Protein AF-A0AAE0WR74-F1 (afdb_monomer)

Solvent-accessible surface area (backbone atoms only — not comparable to full-atom values): 5589 Å² total; per-residue (Å²): 140,54,68,42,63,71,50,46,62,74,71,47,52,70,71,60,50,51,51,54,50,30,45,60,70,45,24,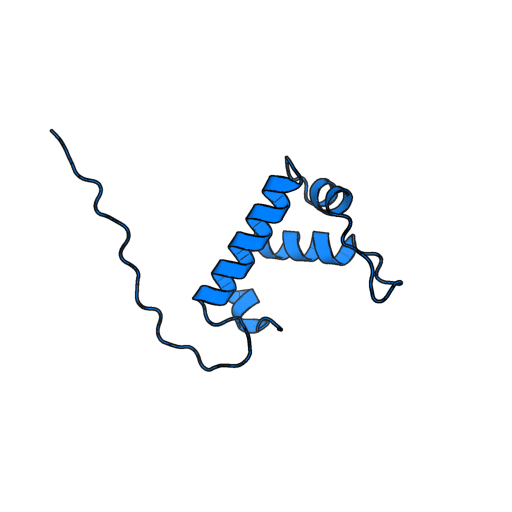54,83,86,47,95,78,52,68,72,41,53,61,61,17,18,58,77,67,68,44,97,37,51,67,61,43,55,51,51,51,53,51,53,52,48,55,34,49,76,67,43,16,59,52,97,52,80,78,70,84,77,75,82,78,79,78,75,82,82,80,86,77,135

Secondary structure (DSSP, 8-state):
--B-HHHHHHHS-HHHHHHHHHHHHTS-TTSTTPPP-HHHHHHHHT-S-HHHHHHHHHHHHHHHHHTT-BSS-------------PPP--

Sequence (90 aa):
MGYDYAVAQQVLNEQEKNRILAIYLNNDITALNSTVDWKAAAEAFGSASVESFKKMLNNSLKKLQDKGGEGGAAPSPVKSAGGRKHKATG

Radius of gyration: 16.72 Å; Cα contacts (8 Å, |Δi|>4): 78; chains: 1; bounding box: 27×3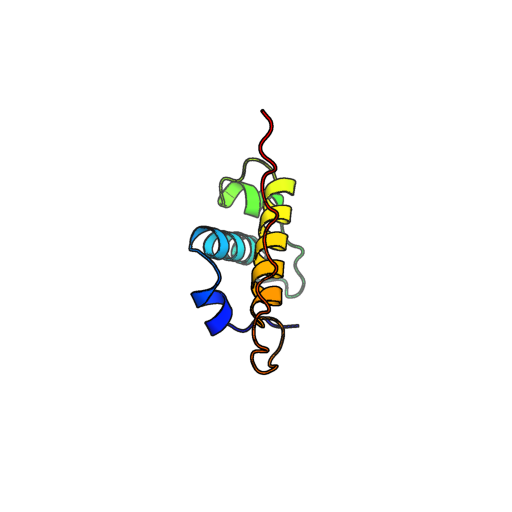8×54 Å

Organism: NCBI:txid574656

Nearest PDB structures (foldseek):
  1e5s-assembly1_B-2  TM=2.922E-01  e=3.718E+00  Streptomyces sp. TH1

Foldseek 3Di:
DAFAPVLLVVQDDPLLVLLVVLQVVQFPPVDPDGDTPLVSSCVVSVHPDSVVSVVSNVVSVVSSVLQVRPDDDDGDDRDPPDDDDDDDDD

Structure (mmCIF, N/CA/C/O backbone):
data_AF-A0AAE0WR74-F1
#
_entry.id   AF-A0AAE0WR74-F1
#
loop_
_atom_site.group_PDB
_atom_site.id
_atom_site.type_symbol
_atom_site.label_atom_id
_atom_site.label_alt_id
_atom_site.label_comp_id
_atom_site.label_asym_id
_atom_site.label_entity_id
_atom_site.label_seq_id
_atom_site.pdbx_PDB_ins_code
_atom_site.Cartn_x
_atom_site.Cartn_y
_atom_site.Cartn_z
_atom_site.occupancy
_atom_site.B_iso_or_equiv
_atom_site.auth_seq_id
_atom_site.auth_comp_id
_atom_site.auth_asym_id
_atom_site.auth_atom_id
_atom_site.pdbx_PDB_model_num
ATOM 1 N N . MET A 1 1 ? 3.922 -14.528 1.301 1.00 55.31 1 MET A N 1
ATOM 2 C CA . MET A 1 1 ? 2.675 -14.339 2.072 1.00 55.31 1 MET A CA 1
ATOM 3 C C . MET A 1 1 ? 1.695 -13.609 1.175 1.00 55.31 1 MET A C 1
ATOM 5 O O . MET A 1 1 ? 2.081 -12.594 0.610 1.00 55.31 1 MET A O 1
ATOM 9 N N . GLY A 1 2 ? 0.506 -14.164 0.954 1.00 69.44 2 GLY A N 1
ATOM 10 C CA . GLY A 1 2 ? -0.543 -13.539 0.143 1.00 69.44 2 GLY A CA 1
ATOM 11 C C . GLY A 1 2 ? -1.695 -13.087 1.032 1.00 69.44 2 GLY A C 1
ATOM 12 O O . GLY A 1 2 ? -1.964 -13.734 2.047 1.00 69.44 2 GLY A O 1
ATOM 13 N N . TYR A 1 3 ? -2.349 -11.989 0.657 1.00 80.88 3 TYR A N 1
ATOM 14 C CA . TYR A 1 3 ? -3.582 -11.553 1.306 1.00 80.88 3 TYR A CA 1
ATOM 15 C C . TYR A 1 3 ? -4.799 -12.124 0.573 1.00 80.88 3 TYR A C 1
ATOM 17 O O . TYR A 1 3 ? -4.803 -12.166 -0.658 1.00 80.88 3 TYR A O 1
ATOM 25 N N . ASP A 1 4 ? -5.826 -12.545 1.310 1.00 86.88 4 ASP A N 1
ATOM 26 C CA . ASP A 1 4 ? -7.090 -12.990 0.722 1.00 86.88 4 ASP A CA 1
ATOM 27 C C . ASP A 1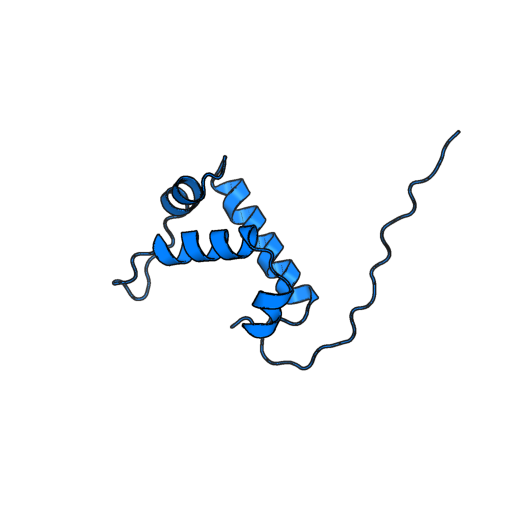 4 ? -7.812 -11.816 0.041 1.00 86.88 4 ASP A C 1
ATOM 29 O O . ASP A 1 4 ? -8.055 -10.763 0.640 1.00 86.88 4 ASP A O 1
ATOM 33 N N . TYR A 1 5 ? -8.147 -11.998 -1.236 1.00 87.06 5 TYR A N 1
ATOM 34 C CA . TYR A 1 5 ? -8.744 -10.950 -2.055 1.00 87.06 5 TYR A CA 1
ATOM 35 C C . TYR A 1 5 ? -10.164 -10.583 -1.609 1.00 87.06 5 TYR A C 1
ATOM 37 O O . TYR A 1 5 ? -10.513 -9.400 -1.603 1.00 87.06 5 TYR A O 1
ATOM 45 N N . ALA A 1 6 ? -10.974 -11.562 -1.200 1.00 88.19 6 ALA A N 1
ATOM 46 C CA . ALA A 1 6 ? -12.341 -11.316 -0.751 1.00 88.19 6 ALA A CA 1
ATOM 47 C C . ALA A 1 6 ? -12.343 -10.530 0.567 1.00 88.19 6 ALA A C 1
ATOM 49 O O . ALA A 1 6 ? -13.071 -9.543 0.702 1.00 88.19 6 ALA A O 1
ATOM 50 N N . VAL A 1 7 ? -11.455 -10.888 1.498 1.00 86.75 7 VAL A N 1
ATOM 51 C CA . VAL A 1 7 ? -11.245 -10.124 2.737 1.00 86.75 7 VAL A CA 1
ATOM 52 C C . VAL A 1 7 ? -10.764 -8.711 2.415 1.00 86.75 7 VAL A C 1
ATOM 54 O O . VAL A 1 7 ? -11.304 -7.739 2.944 1.00 86.75 7 VAL A O 1
ATOM 57 N N . ALA A 1 8 ? -9.806 -8.554 1.499 1.00 88.69 8 ALA A N 1
ATOM 58 C CA . ALA A 1 8 ? -9.313 -7.234 1.116 1.00 88.69 8 ALA A CA 1
ATOM 59 C C . ALA A 1 8 ? -10.395 -6.346 0.491 1.00 88.69 8 ALA A C 1
ATOM 61 O O . ALA A 1 8 ? -10.451 -5.149 0.787 1.00 88.69 8 ALA A O 1
ATOM 62 N N . GLN A 1 9 ? -11.295 -6.911 -0.317 1.00 91.12 9 GLN A N 1
ATOM 63 C CA . GLN A 1 9 ? -12.418 -6.164 -0.879 1.00 91.12 9 GLN A CA 1
ATOM 64 C C . GLN A 1 9 ? -13.374 -5.629 0.191 1.00 91.12 9 GLN A C 1
ATOM 66 O O . GLN A 1 9 ? -13.851 -4.501 0.047 1.00 91.12 9 GLN A O 1
ATOM 71 N N . GLN A 1 10 ? -13.645 -6.410 1.236 1.00 90.75 10 GLN A N 1
ATOM 72 C CA . GLN A 1 10 ? -14.564 -6.029 2.311 1.00 90.75 10 GLN A CA 1
ATOM 73 C C . GLN A 1 10 ? -13.928 -5.068 3.316 1.00 90.75 10 GLN A C 1
ATOM 75 O O . GLN A 1 10 ? -14.592 -4.179 3.847 1.00 90.75 10 GLN A O 1
ATOM 80 N N . VAL A 1 11 ? -12.641 -5.258 3.602 1.00 90.25 11 VAL A N 1
ATOM 81 C CA . VAL A 1 11 ? -11.941 -4.537 4.665 1.00 90.25 11 VAL A CA 1
ATOM 82 C C . VAL A 1 11 ? -11.407 -3.197 4.175 1.00 90.25 11 VAL A C 1
ATOM 84 O O . VAL A 1 11 ? -11.512 -2.206 4.900 1.00 90.25 11 VAL A O 1
ATOM 87 N N . LEU A 1 12 ? -10.827 -3.135 2.975 1.00 92.31 12 LEU A N 1
ATOM 88 C CA . LEU A 1 12 ? -10.227 -1.908 2.454 1.00 92.31 12 LEU A CA 1
ATOM 89 C C . LEU A 1 12 ? -11.280 -0.991 1.837 1.00 92.31 12 LEU A C 1
ATOM 91 O O . LEU A 1 12 ? -12.138 -1.425 1.064 1.00 92.31 12 LEU A O 1
ATOM 95 N N . ASN A 1 13 ? -11.173 0.301 2.127 1.00 93.38 13 ASN A N 1
ATOM 96 C CA . ASN A 1 13 ? -11.951 1.308 1.413 1.00 93.38 13 ASN A CA 1
ATOM 97 C C . ASN A 1 13 ? -11.340 1.609 0.029 1.00 93.38 13 ASN A C 1
ATOM 99 O O . ASN A 1 13 ? -10.261 1.127 -0.321 1.00 93.38 13 ASN A O 1
ATOM 103 N N . GLU A 1 14 ? -12.040 2.412 -0.770 1.00 93.75 14 GLU A N 1
ATOM 104 C CA . GLU A 1 14 ? -11.611 2.751 -2.132 1.00 93.75 14 GLU A CA 1
ATOM 105 C C . GLU A 1 14 ? -10.252 3.468 -2.169 1.00 93.75 14 GLU A C 1
ATOM 107 O O . GLU A 1 14 ? -9.391 3.125 -2.970 1.00 93.75 14 GLU A O 1
ATOM 112 N N . GLN A 1 15 ? -10.002 4.389 -1.238 1.00 92.62 15 GLN A N 1
ATOM 113 C CA . GLN A 1 15 ? -8.725 5.105 -1.134 1.00 92.62 15 GLN A CA 1
ATOM 114 C C . GLN A 1 15 ? -7.546 4.167 -0.829 1.00 92.62 15 GLN A C 1
ATOM 116 O O . GLN A 1 15 ? -6.456 4.319 -1.379 1.00 92.62 15 GLN A O 1
ATOM 121 N N . GLU A 1 16 ? -7.750 3.174 0.035 1.00 92.69 16 GLU A N 1
ATOM 122 C CA . GLU A 1 16 ? -6.753 2.149 0.354 1.00 92.69 16 GLU A CA 1
ATOM 123 C C . GLU A 1 16 ? -6.470 1.245 -0.855 1.00 92.69 16 GLU A C 1
ATOM 125 O O . GLU A 1 16 ? -5.310 0.941 -1.137 1.00 92.69 16 GLU A O 1
ATOM 130 N N . LYS A 1 17 ? -7.508 0.872 -1.613 1.00 93.38 17 LYS A N 1
ATOM 131 C CA . LYS A 1 17 ? -7.377 0.088 -2.853 1.00 93.38 17 LYS A CA 1
ATOM 132 C C . LYS A 1 17 ? -6.639 0.870 -3.940 1.00 93.38 17 LYS A C 1
ATOM 134 O O . LYS A 1 17 ? -5.686 0.355 -4.520 1.00 93.38 17 LYS A O 1
ATOM 139 N N . ASN A 1 18 ? -7.006 2.132 -4.152 1.00 93.88 18 ASN A N 1
ATOM 140 C CA . ASN A 1 18 ? -6.363 3.017 -5.126 1.00 93.88 18 ASN A CA 1
ATOM 141 C C . ASN A 1 18 ? -4.883 3.244 -4.804 1.00 93.88 18 ASN A C 1
ATOM 143 O O . ASN A 1 18 ? -4.058 3.341 -5.707 1.00 93.88 18 ASN A O 1
ATOM 147 N N . ARG A 1 19 ? -4.518 3.261 -3.517 1.00 93.12 19 ARG A N 1
ATOM 148 C CA . ARG A 1 19 ? -3.119 3.335 -3.086 1.00 93.12 19 ARG A CA 1
ATOM 149 C C . ARG A 1 19 ? -2.316 2.110 -3.514 1.00 93.12 19 ARG A C 1
ATOM 151 O O . ARG A 1 19 ? -1.210 2.259 -4.027 1.00 93.12 19 ARG A O 1
ATOM 158 N N . ILE A 1 20 ? -2.863 0.912 -3.309 1.00 90.88 20 ILE A N 1
ATOM 159 C CA . ILE A 1 20 ? -2.227 -0.341 -3.743 1.00 90.88 20 ILE A CA 1
ATOM 160 C C . ILE A 1 20 ? -2.106 -0.368 -5.269 1.00 90.88 20 ILE A C 1
ATOM 162 O O . ILE A 1 20 ? -1.061 -0.747 -5.789 1.00 90.88 20 ILE A O 1
ATOM 166 N N . LEU A 1 21 ? -3.135 0.097 -5.981 1.00 91.38 21 LEU A N 1
ATOM 167 C CA . LEU A 1 21 ? -3.112 0.205 -7.437 1.00 91.38 21 LEU A CA 1
ATOM 168 C C . LEU A 1 21 ? -2.018 1.166 -7.923 1.00 91.38 21 LEU A C 1
ATOM 170 O O . LEU A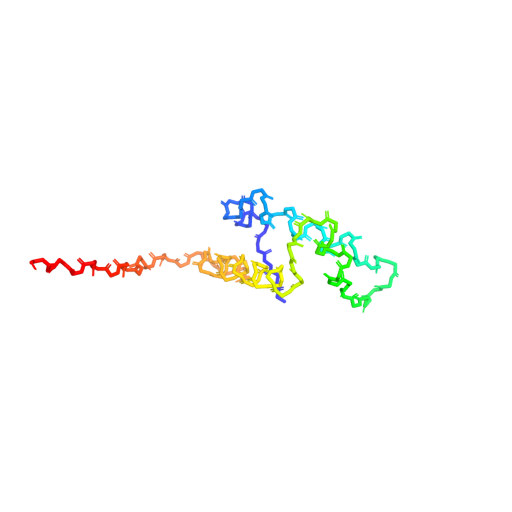 1 21 ? -1.265 0.817 -8.826 1.00 91.38 21 LEU A O 1
ATOM 174 N N . ALA A 1 22 ? -1.880 2.336 -7.293 1.00 91.56 22 ALA A N 1
ATOM 175 C CA . ALA A 1 22 ? -0.826 3.294 -7.619 1.00 91.56 22 ALA A CA 1
ATOM 176 C C . ALA A 1 22 ? 0.569 2.684 -7.435 1.00 91.56 22 ALA A C 1
ATOM 178 O O . ALA A 1 22 ? 1.431 2.868 -8.286 1.00 91.56 22 ALA A O 1
ATOM 179 N N . ILE A 1 23 ? 0.782 1.911 -6.367 1.00 89.88 23 ILE A N 1
ATOM 180 C CA . ILE A 1 23 ? 2.037 1.176 -6.157 1.00 89.88 23 ILE A CA 1
ATOM 181 C C . ILE A 1 23 ? 2.253 0.156 -7.274 1.00 89.88 23 ILE A C 1
ATOM 183 O O . ILE A 1 23 ? 3.329 0.107 -7.853 1.00 89.88 23 ILE A O 1
ATOM 187 N N . TYR A 1 24 ? 1.236 -0.647 -7.584 1.00 86.69 24 TYR A N 1
ATOM 188 C CA . TYR A 1 24 ? 1.349 -1.721 -8.566 1.00 86.69 24 TYR A CA 1
ATOM 189 C C . TYR A 1 24 ? 1.668 -1.203 -9.974 1.00 86.69 24 TYR A C 1
ATOM 191 O O . TYR A 1 24 ? 2.519 -1.769 -10.650 1.00 86.69 24 TYR A O 1
ATOM 199 N N . LEU A 1 25 ? 1.022 -0.113 -10.397 1.00 87.00 25 LEU A N 1
ATOM 200 C CA . LEU A 1 25 ? 1.190 0.459 -11.736 1.00 87.00 25 LEU A CA 1
ATOM 201 C C . LEU A 1 25 ? 2.465 1.296 -11.903 1.00 87.00 25 LEU A C 1
ATOM 203 O O . LEU A 1 25 ? 2.924 1.462 -13.026 1.00 87.00 25 LEU A O 1
ATOM 207 N N . ASN A 1 26 ? 3.027 1.828 -10.813 1.00 85.50 26 ASN A N 1
ATOM 208 C CA . ASN A 1 26 ? 4.296 2.569 -10.845 1.00 85.50 26 ASN A CA 1
ATOM 209 C C . ASN A 1 26 ? 5.517 1.667 -10.603 1.00 85.50 26 ASN A C 1
ATOM 211 O O . ASN A 1 26 ? 6.643 2.156 -10.538 1.00 85.50 26 ASN A O 1
ATOM 215 N N . ASN A 1 27 ? 5.313 0.356 -10.478 1.00 77.62 27 ASN A N 1
ATOM 216 C CA . ASN A 1 27 ? 6.401 -0.605 -10.573 1.00 77.62 27 ASN A CA 1
ATOM 217 C C . ASN A 1 27 ? 6.654 -0.908 -12.044 1.00 77.62 27 ASN A C 1
ATOM 219 O O . ASN A 1 27 ? 5.706 -1.095 -12.802 1.00 77.62 27 ASN A O 1
ATOM 223 N N . ASP A 1 28 ? 7.920 -1.011 -12.445 1.00 70.94 28 ASP A N 1
ATOM 224 C CA . ASP A 1 28 ? 8.247 -1.516 -13.775 1.00 70.94 28 ASP A CA 1
ATOM 225 C C . ASP A 1 28 ? 7.817 -2.990 -13.864 1.00 70.94 28 ASP A C 1
ATOM 227 O O . ASP A 1 28 ? 8.475 -3.888 -13.335 1.00 70.94 28 ASP A O 1
ATOM 231 N N . ILE A 1 29 ? 6.658 -3.214 -14.489 1.00 63.91 29 ILE A N 1
ATOM 232 C CA . ILE A 1 29 ? 5.991 -4.519 -14.605 1.00 63.91 29 ILE A CA 1
ATOM 233 C C . ILE A 1 29 ? 6.804 -5.472 -15.503 1.00 63.91 29 ILE A C 1
ATOM 235 O O . ILE A 1 29 ? 6.609 -6.686 -15.458 1.00 63.91 29 ILE A O 1
ATOM 239 N N . THR A 1 30 ? 7.730 -4.945 -16.315 1.00 67.31 30 THR A N 1
ATOM 240 C CA . THR A 1 30 ? 8.544 -5.740 -17.247 1.00 67.31 30 THR A CA 1
ATOM 241 C C . THR A 1 30 ? 9.765 -6.366 -16.585 1.00 67.3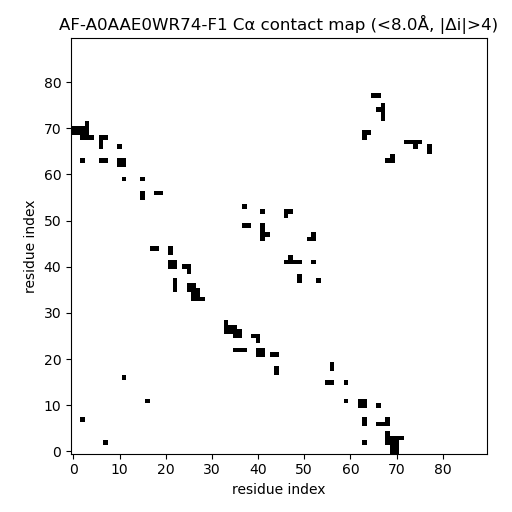1 30 THR A C 1
ATOM 243 O O . THR A 1 30 ? 10.212 -7.433 -17.009 1.00 67.31 30 THR A O 1
ATOM 246 N N . ALA A 1 31 ? 10.263 -5.776 -15.501 1.00 63.72 31 ALA A N 1
ATOM 247 C CA . ALA A 1 31 ? 11.283 -6.391 -14.670 1.00 63.72 31 ALA A CA 1
ATOM 248 C C . ALA A 1 31 ? 10.639 -7.145 -13.490 1.00 63.72 31 ALA A C 1
ATOM 250 O O . ALA A 1 31 ? 10.099 -6.579 -12.544 1.00 63.72 31 ALA A O 1
ATOM 251 N N . LEU A 1 32 ? 10.755 -8.477 -13.527 1.00 48.59 32 LEU A N 1
ATOM 252 C CA . LEU A 1 32 ? 10.208 -9.432 -12.546 1.00 48.59 32 LEU A CA 1
ATOM 253 C C . LEU A 1 32 ? 10.662 -9.211 -11.085 1.00 48.59 32 LEU A C 1
ATOM 255 O O . LEU A 1 32 ? 10.178 -9.896 -10.190 1.00 48.59 32 LEU A O 1
ATOM 259 N N . ASN A 1 33 ? 11.579 -8.272 -10.833 1.00 60.31 33 ASN A N 1
ATOM 260 C CA . ASN A 1 33 ? 12.104 -7.928 -9.509 1.00 60.31 33 ASN A CA 1
ATOM 261 C C . ASN A 1 33 ? 12.222 -6.407 -9.294 1.00 60.31 33 ASN A C 1
ATOM 263 O O . ASN A 1 33 ? 13.055 -5.959 -8.505 1.00 60.31 33 ASN A O 1
ATOM 267 N N . SER A 1 34 ? 11.445 -5.600 -10.019 1.00 65.31 34 SER A N 1
ATOM 268 C CA . SER A 1 34 ? 11.547 -4.142 -9.940 1.00 65.31 34 SER A CA 1
ATOM 269 C C . SER A 1 34 ? 11.242 -3.609 -8.549 1.00 65.31 34 SER A C 1
ATOM 271 O O . SER A 1 34 ? 10.211 -3.906 -7.943 1.00 65.31 34 SER A O 1
ATOM 273 N N . THR A 1 35 ? 12.151 -2.773 -8.059 1.00 75.75 35 THR A N 1
ATOM 274 C CA . THR A 1 35 ? 11.966 -2.004 -6.833 1.00 75.75 35 THR A CA 1
ATOM 275 C C . THR A 1 35 ? 10.835 -0.998 -7.024 1.00 75.75 35 THR A C 1
ATOM 277 O O . THR A 1 35 ? 10.757 -0.344 -8.061 1.00 75.75 35 THR A O 1
ATOM 280 N N . VAL A 1 36 ? 9.985 -0.840 -6.008 1.00 83.88 36 VAL A N 1
ATOM 281 C CA . VAL A 1 36 ? 8.888 0.132 -6.055 1.00 83.88 36 VAL A CA 1
ATOM 282 C C . VAL A 1 36 ? 9.419 1.559 -6.149 1.00 83.88 36 VAL A C 1
ATOM 284 O O . VAL A 1 36 ? 10.121 2.008 -5.235 1.00 83.88 36 VAL A O 1
ATOM 287 N N . ASP A 1 37 ? 9.027 2.298 -7.194 1.00 89.12 37 ASP A N 1
ATOM 288 C CA . ASP A 1 37 ? 9.219 3.749 -7.236 1.00 89.12 37 ASP A CA 1
ATOM 289 C C . ASP A 1 37 ? 8.173 4.428 -6.348 1.00 89.12 37 ASP A C 1
ATOM 291 O O . ASP A 1 37 ? 7.078 4.834 -6.746 1.00 89.12 37 ASP A O 1
ATOM 295 N N . TRP A 1 38 ? 8.533 4.532 -5.073 1.00 90.06 38 TRP A N 1
ATOM 296 C CA . TRP A 1 38 ? 7.688 5.131 -4.051 1.00 90.06 38 TRP A CA 1
ATOM 297 C C . TRP A 1 38 ? 7.395 6.607 -4.289 1.00 90.06 38 TRP A C 1
ATOM 299 O O . TRP A 1 38 ? 6.398 7.104 -3.764 1.00 90.06 38 TRP A O 1
ATOM 309 N N . LYS A 1 39 ? 8.274 7.312 -5.006 1.00 92.31 39 LYS A N 1
ATOM 310 C CA . LYS A 1 39 ? 8.087 8.727 -5.298 1.00 92.31 39 LYS A CA 1
ATOM 311 C C . LYS A 1 39 ? 7.023 8.877 -6.381 1.00 92.31 39 LYS A C 1
ATOM 313 O O . LYS A 1 39 ? 6.005 9.511 -6.108 1.00 92.31 39 LYS A O 1
ATOM 318 N N . ALA A 1 40 ? 7.192 8.195 -7.512 1.00 90.25 40 ALA A N 1
ATOM 319 C CA . ALA A 1 40 ? 6.215 8.200 -8.598 1.00 90.25 40 ALA A CA 1
ATOM 320 C C . ALA A 1 40 ? 4.831 7.724 -8.125 1.00 90.25 40 ALA A C 1
ATOM 322 O O . ALA A 1 40 ? 3.826 8.387 -8.375 1.00 90.25 40 ALA A O 1
ATOM 323 N N . ALA A 1 41 ? 4.771 6.640 -7.342 1.00 91.56 41 ALA A N 1
ATOM 324 C CA . ALA A 1 41 ? 3.513 6.133 -6.790 1.00 91.56 41 ALA A CA 1
ATOM 325 C C . ALA A 1 41 ? 2.819 7.136 -5.850 1.00 91.56 41 ALA A C 1
ATOM 327 O O . ALA A 1 41 ? 1.594 7.277 -5.888 1.00 91.56 41 ALA A O 1
ATOM 328 N N . ALA A 1 42 ? 3.581 7.830 -4.997 1.00 93.88 42 ALA A N 1
ATOM 329 C CA . ALA A 1 42 ? 3.028 8.825 -4.082 1.00 93.88 42 ALA A CA 1
ATOM 330 C C . ALA A 1 42 ? 2.520 10.068 -4.827 1.00 93.88 42 ALA A C 1
ATOM 332 O O . ALA A 1 42 ? 1.451 10.573 -4.482 1.00 93.88 42 ALA A O 1
ATOM 333 N N . GLU A 1 43 ? 3.252 10.531 -5.844 1.00 93.06 43 GLU A N 1
ATOM 334 C CA . GLU A 1 43 ? 2.864 11.664 -6.694 1.00 93.06 43 GLU A CA 1
ATOM 335 C C . GLU A 1 43 ? 1.622 11.333 -7.528 1.00 93.06 43 GLU A C 1
ATOM 337 O O . GLU A 1 43 ? 0.655 12.091 -7.501 1.00 93.06 43 GLU A O 1
ATOM 342 N N . ALA A 1 44 ? 1.586 10.163 -8.172 1.00 91.31 44 ALA A N 1
ATOM 343 C CA . ALA A 1 44 ? 0.436 9.701 -8.952 1.00 91.31 44 ALA A CA 1
ATOM 344 C C . ALA A 1 44 ? -0.836 9.541 -8.101 1.00 91.31 44 ALA A C 1
ATOM 346 O O . ALA A 1 44 ? -1.942 9.784 -8.577 1.00 91.31 44 ALA A O 1
ATOM 347 N N . PHE A 1 45 ? -0.689 9.153 -6.832 1.00 92.81 45 PHE A N 1
ATOM 348 C CA . PHE A 1 45 ? -1.802 9.074 -5.885 1.00 92.81 45 PHE A CA 1
ATOM 349 C C . PHE A 1 45 ? -2.224 10.445 -5.319 1.00 92.81 45 PHE A C 1
ATOM 351 O O . PHE A 1 45 ? -3.310 10.562 -4.755 1.00 92.81 45 PHE A O 1
ATOM 358 N N . GLY A 1 46 ? -1.379 11.477 -5.421 1.00 92.94 46 GLY A N 1
ATOM 359 C CA . GLY A 1 46 ? -1.613 12.787 -4.802 1.00 92.94 46 GLY A CA 1
ATOM 360 C C . GLY A 1 46 ? -1.326 12.828 -3.294 1.00 92.94 46 GLY A C 1
ATOM 361 O O . GLY A 1 46 ? -1.950 13.589 -2.555 1.00 92.94 46 GLY A O 1
ATOM 362 N N . SER A 1 47 ? -0.407 11.994 -2.798 1.00 91.19 47 SER A N 1
ATOM 363 C CA . SER A 1 47 ? 0.013 12.018 -1.390 1.00 91.19 47 SER A CA 1
ATOM 364 C C . SER A 1 47 ? 0.947 13.195 -1.111 1.00 91.19 47 SER A C 1
ATOM 366 O O . SER A 1 47 ? 1.899 13.424 -1.848 1.00 91.19 47 SER A O 1
ATOM 368 N N . ALA A 1 48 ? 0.759 13.876 0.023 1.00 88.56 48 ALA A N 1
ATOM 369 C CA . ALA A 1 48 ? 1.617 14.991 0.437 1.00 88.56 48 ALA A CA 1
ATOM 370 C C . ALA A 1 48 ? 3.088 14.590 0.667 1.00 88.56 48 ALA A C 1
ATOM 372 O O . ALA A 1 48 ? 3.988 15.425 0.601 1.00 88.56 48 ALA A O 1
ATOM 373 N N . SER A 1 49 ? 3.349 13.320 0.998 1.00 92.69 49 SER A N 1
ATOM 374 C CA . SER A 1 49 ? 4.707 12.809 1.215 1.00 92.69 49 SER A CA 1
ATOM 375 C C . SER A 1 49 ? 4.788 11.301 0.988 1.00 92.69 49 SER A C 1
ATOM 377 O O . SER A 1 49 ? 3.824 10.566 1.239 1.00 92.69 49 SER A O 1
ATOM 379 N N . VAL A 1 50 ? 5.972 10.830 0.590 1.00 92.88 50 VAL A N 1
ATOM 380 C CA . VAL A 1 50 ? 6.281 9.401 0.410 1.00 92.88 50 VAL A CA 1
ATOM 381 C C . VAL A 1 50 ? 6.199 8.634 1.733 1.00 92.88 50 VAL A C 1
ATOM 383 O O . VAL A 1 50 ? 5.698 7.513 1.782 1.00 92.88 50 VAL A O 1
ATOM 386 N N . GLU A 1 51 ? 6.651 9.232 2.834 1.00 94.00 51 GLU A N 1
ATOM 387 C CA . GLU A 1 51 ? 6.615 8.594 4.156 1.00 94.00 51 GLU A CA 1
ATOM 388 C C . GLU A 1 51 ? 5.181 8.362 4.640 1.00 94.00 51 GLU A C 1
ATOM 390 O O . GLU A 1 51 ? 4.832 7.256 5.058 1.00 94.00 51 GLU A O 1
ATOM 395 N N . SER A 1 52 ? 4.318 9.371 4.503 1.00 89.75 52 SER A N 1
ATOM 396 C CA . SER A 1 52 ? 2.884 9.254 4.790 1.00 89.75 52 SER A CA 1
ATOM 397 C C . SER A 1 52 ? 2.221 8.197 3.910 1.00 89.75 52 SER A C 1
ATOM 399 O O . SER A 1 52 ? 1.426 7.395 4.402 1.00 89.75 52 SER A O 1
ATOM 401 N N . PHE A 1 53 ? 2.598 8.131 2.632 1.00 92.56 53 PHE A N 1
ATOM 402 C CA . PHE A 1 53 ? 2.106 7.126 1.694 1.00 92.56 53 PHE A CA 1
ATOM 403 C C . PHE A 1 53 ? 2.458 5.697 2.142 1.00 92.56 53 PHE A C 1
ATOM 405 O O . PHE A 1 53 ? 1.574 4.845 2.271 1.00 92.56 53 PHE A O 1
ATOM 412 N N . LYS A 1 54 ? 3.727 5.455 2.493 1.00 92.50 54 LYS A N 1
ATOM 413 C CA . LYS A 1 54 ? 4.208 4.172 3.038 1.00 92.50 54 LYS A CA 1
ATOM 414 C C . LYS A 1 54 ? 3.553 3.821 4.373 1.00 92.50 54 LYS A C 1
ATOM 416 O O . LYS A 1 54 ? 3.222 2.661 4.623 1.00 92.50 54 LYS A O 1
ATOM 421 N N . LYS A 1 55 ? 3.352 4.803 5.253 1.00 93.31 55 LYS A N 1
ATOM 422 C CA . LYS A 1 55 ? 2.692 4.596 6.550 1.00 93.31 55 LYS A CA 1
ATOM 423 C C . LYS A 1 55 ? 1.238 4.170 6.372 1.00 93.31 55 LYS A C 1
ATOM 425 O O . LYS A 1 55 ? 0.784 3.252 7.049 1.00 93.31 55 LYS A O 1
ATOM 430 N N . MET A 1 56 ? 0.530 4.789 5.431 1.00 90.31 56 MET A N 1
ATOM 431 C CA . MET A 1 56 ? -0.850 4.427 5.120 1.00 90.31 56 MET A CA 1
ATOM 432 C C . MET A 1 56 ? -0.958 3.030 4.512 1.00 90.31 56 MET A C 1
ATOM 434 O O . MET A 1 56 ? -1.852 2.286 4.900 1.00 90.31 56 MET A O 1
ATOM 438 N N . LEU A 1 57 ? -0.023 2.638 3.641 1.00 91.19 57 LEU A N 1
ATOM 439 C CA . LEU A 1 57 ? 0.062 1.257 3.162 1.00 91.19 57 LEU A CA 1
ATOM 440 C C . LEU A 1 57 ? 0.204 0.274 4.334 1.00 91.19 57 LEU A C 1
ATOM 442 O O . LEU A 1 57 ? -0.586 -0.656 4.447 1.00 91.19 57 LEU A O 1
ATOM 446 N N . ASN A 1 58 ? 1.151 0.510 5.247 1.00 91.19 58 ASN A N 1
ATOM 447 C CA . ASN A 1 58 ? 1.342 -0.346 6.424 1.00 91.19 58 ASN A CA 1
ATOM 448 C C . ASN A 1 58 ? 0.089 -0.445 7.306 1.00 91.19 58 ASN A C 1
ATOM 450 O O . ASN A 1 58 ? -0.205 -1.512 7.839 1.00 91.19 58 ASN A O 1
ATOM 454 N N . ASN A 1 59 ? -0.660 0.647 7.464 1.00 91.94 59 ASN A N 1
ATOM 455 C CA . ASN A 1 59 ? -1.915 0.625 8.213 1.00 91.94 59 ASN A CA 1
ATOM 456 C C . ASN A 1 59 ? -2.973 -0.247 7.525 1.00 91.94 59 ASN A C 1
ATOM 458 O O . ASN A 1 59 ? -3.642 -1.024 8.203 1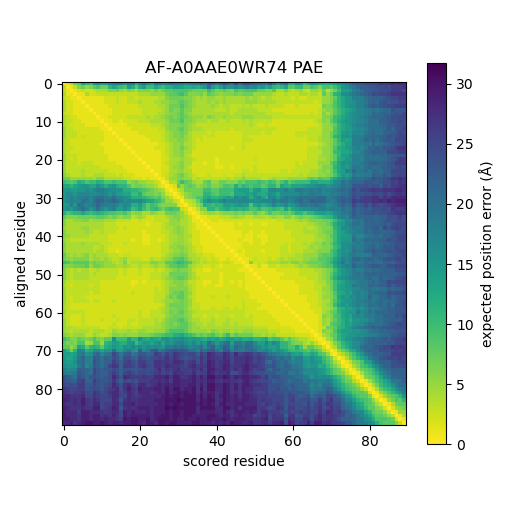.00 91.94 59 ASN A O 1
ATOM 462 N N . SER A 1 60 ? -3.096 -0.164 6.197 1.00 89.75 60 SER A N 1
ATOM 463 C CA . SER A 1 60 ? -3.997 -1.029 5.428 1.00 89.75 60 SER A CA 1
ATOM 464 C C . SER A 1 60 ? -3.596 -2.503 5.528 1.00 89.75 60 SER A C 1
ATOM 466 O O . SER A 1 60 ? -4.463 -3.352 5.705 1.00 89.75 60 SER A O 1
ATOM 468 N N . LEU A 1 61 ? -2.297 -2.819 5.506 1.00 88.06 61 LEU A N 1
ATOM 469 C CA . LEU A 1 61 ? -1.810 -4.191 5.697 1.00 88.06 61 LEU A CA 1
ATOM 470 C C . LEU A 1 61 ? -2.123 -4.725 7.101 1.00 88.06 61 LEU A C 1
ATOM 472 O O . LEU A 1 61 ? -2.663 -5.819 7.231 1.00 88.06 61 LEU A O 1
ATOM 476 N N . LYS A 1 62 ? -1.894 -3.928 8.151 1.00 88.88 62 LYS A N 1
ATOM 477 C CA . LYS A 1 62 ? -2.290 -4.291 9.525 1.00 88.88 62 LYS A CA 1
ATOM 478 C C . LYS A 1 62 ? -3.789 -4.536 9.642 1.00 88.88 62 LYS A C 1
ATOM 480 O O . LYS A 1 62 ? -4.211 -5.519 10.232 1.00 88.88 62 LYS A O 1
ATOM 485 N N . LYS A 1 63 ? -4.600 -3.688 9.008 1.00 88.06 63 LYS A N 1
ATOM 486 C CA . LYS A 1 63 ? -6.057 -3.844 8.967 1.00 88.06 63 LYS A CA 1
ATOM 487 C C . LYS A 1 63 ? -6.472 -5.178 8.337 1.00 88.06 63 LYS A C 1
ATOM 489 O O . LYS A 1 63 ? -7.431 -5.789 8.800 1.00 88.06 63 LYS A O 1
ATOM 494 N N . LEU A 1 64 ? -5.757 -5.635 7.306 1.00 87.19 64 LEU A N 1
ATOM 495 C CA . LEU A 1 64 ? -5.962 -6.963 6.723 1.00 87.19 64 LEU A CA 1
ATOM 496 C C . LEU A 1 64 ? -5.536 -8.072 7.687 1.00 87.19 64 LEU A C 1
ATOM 498 O O . LEU A 1 64 ? -6.290 -9.025 7.860 1.00 87.19 64 LEU A O 1
ATOM 502 N N . GLN A 1 65 ? -4.386 -7.939 8.351 1.00 85.50 65 GLN A N 1
ATOM 503 C CA . GLN A 1 65 ? -3.909 -8.903 9.351 1.00 85.50 65 GLN A CA 1
ATOM 504 C C . GLN A 1 65 ? -4.909 -9.072 10.506 1.00 85.50 65 GLN A C 1
ATOM 506 O O . GLN A 1 65 ? -5.320 -10.191 10.804 1.00 85.50 65 GLN A O 1
ATOM 511 N N . ASP A 1 66 ? -5.393 -7.969 11.085 1.00 85.19 66 ASP A N 1
ATOM 512 C CA . ASP A 1 66 ? -6.398 -7.962 12.161 1.00 85.19 66 ASP A CA 1
ATOM 513 C C . ASP A 1 66 ? -7.728 -8.625 11.761 1.00 85.19 66 ASP A C 1
ATOM 515 O O . ASP A 1 66 ? -8.502 -9.064 12.614 1.00 85.19 66 ASP A O 1
ATOM 519 N N . LYS A 1 67 ? -8.027 -8.681 10.460 1.00 83.25 67 LYS A N 1
ATOM 520 C CA . LYS A 1 67 ? -9.254 -9.272 9.912 1.00 83.25 67 LYS A CA 1
ATOM 521 C C . LYS A 1 67 ? -9.046 -10.669 9.325 1.00 83.25 67 LYS A C 1
ATOM 523 O O . LYS A 1 67 ? -9.963 -11.190 8.700 1.00 83.25 67 LYS A O 1
ATOM 528 N N . GLY A 1 68 ? -7.881 -11.282 9.546 1.00 72.06 68 GLY A N 1
ATOM 529 C CA . GLY A 1 68 ? -7.574 -12.632 9.065 1.00 72.06 68 GLY A CA 1
ATOM 530 C C . GLY A 1 68 ? -7.283 -12.705 7.565 1.00 72.06 68 GLY A C 1
ATOM 531 O O . GLY A 1 68 ? -7.399 -13.765 6.965 1.00 72.06 68 GLY A O 1
ATOM 532 N N . GLY A 1 69 ? -6.924 -11.583 6.939 1.00 64.31 69 GLY A N 1
ATOM 533 C CA . GLY A 1 69 ? -6.589 -11.524 5.520 1.00 64.31 69 GLY A CA 1
ATOM 534 C C . GLY A 1 69 ? -5.213 -12.100 5.189 1.00 64.31 69 GLY A C 1
ATOM 535 O O . GLY A 1 69 ? -4.959 -12.357 4.022 1.00 64.31 69 GLY A O 1
ATOM 536 N N . GLU A 1 70 ? -4.321 -12.299 6.164 1.00 63.28 70 GLU A N 1
ATOM 537 C CA . GLU A 1 70 ? -2.989 -12.867 5.926 1.00 63.28 70 GLU A CA 1
ATOM 538 C C . GLU A 1 70 ? -3.049 -14.404 5.926 1.00 63.28 70 GLU A C 1
ATOM 540 O O . GLU A 1 70 ? -3.212 -15.028 6.969 1.00 63.28 70 GLU A O 1
ATOM 545 N N . GLY A 1 71 ? -2.920 -15.002 4.736 1.00 48.62 71 GLY A N 1
ATOM 546 C CA . GLY A 1 71 ? -2.665 -16.428 4.530 1.00 48.62 71 GLY A CA 1
ATOM 547 C C . GLY A 1 71 ? -3.712 -17.408 5.067 1.00 48.62 71 GLY A C 1
ATOM 548 O O . GLY A 1 71 ? -3.492 -17.987 6.118 1.00 48.62 71 GLY A O 1
ATOM 549 N N . GLY A 1 72 ? -4.764 -17.696 4.287 1.00 44.62 72 GLY A N 1
ATOM 550 C CA . GLY A 1 72 ? -5.448 -19.006 4.201 1.00 44.62 72 GLY A CA 1
ATOM 551 C C . GLY A 1 72 ? -5.932 -19.714 5.481 1.00 44.62 72 GLY A C 1
ATOM 552 O O . GLY A 1 72 ? -6.368 -20.860 5.396 1.00 44.62 72 GLY A O 1
ATOM 553 N N . ALA A 1 73 ? -5.861 -19.090 6.652 1.00 41.84 73 ALA A N 1
ATOM 554 C CA . ALA A 1 73 ? -6.303 -19.651 7.917 1.00 41.84 73 ALA A CA 1
ATOM 555 C C . ALA A 1 73 ? -7.702 -19.122 8.237 1.00 41.84 73 ALA A C 1
ATOM 557 O O . ALA A 1 73 ? -7.967 -17.925 8.140 1.00 41.84 73 ALA A O 1
ATOM 558 N N . ALA A 1 74 ? -8.598 -20.044 8.595 1.00 40.72 74 ALA A N 1
ATOM 559 C CA . ALA A 1 74 ? -9.991 -19.767 8.918 1.00 40.72 74 ALA A CA 1
ATOM 560 C C . ALA A 1 74 ? -10.139 -18.575 9.889 1.00 40.72 74 ALA A C 1
ATOM 562 O O . ALA A 1 74 ? -9.325 -18.427 10.809 1.00 40.72 74 ALA A O 1
ATOM 563 N N . PRO A 1 75 ? -11.181 -17.737 9.718 1.00 43.81 75 PRO A N 1
ATOM 564 C CA . PRO A 1 75 ? -11.355 -16.526 10.506 1.00 43.81 75 PRO A CA 1
ATOM 565 C C . PRO A 1 75 ? -11.449 -16.873 11.993 1.00 43.81 75 PRO A C 1
ATOM 567 O O . PRO A 1 75 ? -12.398 -17.514 12.444 1.00 43.81 75 PRO A O 1
ATOM 570 N N . SER A 1 76 ? -10.459 -16.435 12.769 1.00 46.44 76 SER A N 1
ATOM 571 C CA . SER A 1 76 ? -10.562 -16.438 14.226 1.00 46.44 76 SER A CA 1
ATOM 572 C C . SER A 1 76 ? -11.477 -15.288 14.662 1.00 46.44 76 SER A C 1
ATOM 574 O O . SER A 1 76 ? -11.391 -14.195 14.094 1.00 46.44 76 SER A O 1
ATOM 576 N N . PRO A 1 77 ? -12.364 -15.490 15.654 1.00 43.28 77 PRO A N 1
ATOM 577 C CA . PRO A 1 77 ? -13.280 -14.452 16.100 1.00 43.28 77 PRO A CA 1
ATOM 578 C C . PRO A 1 77 ? -12.494 -13.252 16.634 1.00 43.28 77 PRO A C 1
ATOM 580 O O . PRO A 1 77 ? -11.689 -13.367 17.560 1.00 43.28 77 PRO A O 1
ATOM 583 N N . VAL A 1 78 ? -12.746 -12.087 16.037 1.00 50.84 78 VAL A N 1
ATOM 584 C CA . VAL A 1 78 ? -12.201 -10.801 16.472 1.00 50.84 78 VAL A CA 1
ATOM 585 C C . VAL A 1 78 ? -12.598 -10.541 17.928 1.00 50.84 78 VAL A C 1
ATOM 587 O O . VAL A 1 78 ? -13.754 -10.256 18.236 1.00 50.84 78 VAL A O 1
ATOM 590 N N . LYS A 1 79 ? -11.637 -10.613 18.857 1.00 42.69 79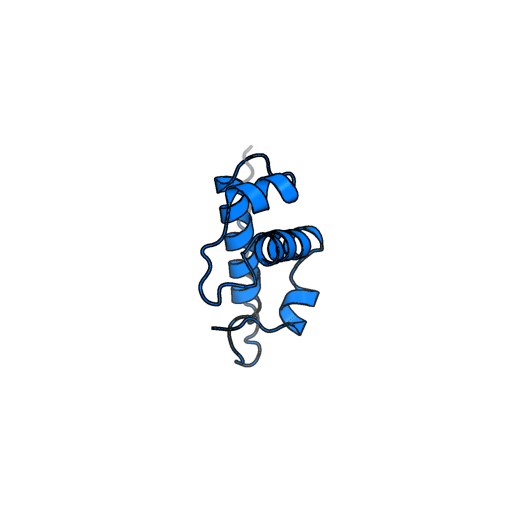 LYS A N 1
ATOM 591 C CA . LYS A 1 79 ? -11.814 -10.009 20.182 1.00 42.69 79 LYS A CA 1
ATOM 592 C C . LYS A 1 79 ? -11.813 -8.498 19.988 1.00 42.69 79 LYS A C 1
ATOM 594 O O . LYS A 1 79 ? -10.783 -7.915 19.663 1.00 42.69 79 LYS A O 1
ATOM 599 N N . SER A 1 80 ? -12.966 -7.869 20.200 1.00 45.09 80 SER A N 1
ATOM 600 C CA . SER A 1 80 ? -13.091 -6.419 20.330 1.00 45.09 80 SER A CA 1
ATOM 601 C C . SER A 1 80 ? -12.110 -5.913 21.390 1.00 45.09 80 SER A C 1
ATOM 603 O O . SER A 1 80 ? -12.348 -6.056 22.590 1.00 45.09 80 SER A O 1
ATOM 605 N N . ALA A 1 81 ? -10.991 -5.333 20.958 1.00 46.78 81 ALA A N 1
ATOM 606 C CA . ALA A 1 81 ? -10.109 -4.590 21.841 1.00 46.78 81 ALA A CA 1
ATOM 607 C C . ALA A 1 81 ? -10.810 -3.272 22.191 1.00 46.78 81 ALA A C 1
ATOM 609 O O . ALA A 1 81 ? -10.894 -2.353 21.377 1.00 46.78 81 ALA A O 1
ATOM 610 N N . GLY A 1 82 ? -11.377 -3.225 23.397 1.00 47.53 82 GLY A N 1
ATOM 611 C CA . GLY A 1 82 ? -12.036 -2.053 23.955 1.00 47.53 82 GLY A CA 1
ATOM 612 C C . GLY A 1 82 ? -11.140 -0.817 23.896 1.00 47.53 82 GLY A C 1
ATOM 613 O O . GLY A 1 82 ? -10.093 -0.749 24.541 1.00 47.53 82 GLY A O 1
ATOM 614 N N . GLY A 1 83 ? -11.583 0.177 23.128 1.00 40.62 83 GLY A N 1
ATOM 615 C CA . GLY A 1 83 ? -11.017 1.518 23.119 1.00 40.62 83 GLY A CA 1
ATOM 616 C C . GLY A 1 83 ? -11.371 2.257 24.409 1.00 40.62 83 GLY A C 1
ATOM 617 O O . GLY A 1 83 ? -12.538 2.482 24.715 1.00 40.62 83 GLY A O 1
ATOM 618 N N . ARG A 1 84 ? -10.323 2.585 25.167 1.00 50.12 84 ARG A N 1
ATOM 619 C CA . ARG A 1 84 ? -10.243 3.418 26.378 1.00 50.12 84 ARG A CA 1
ATOM 620 C C . ARG A 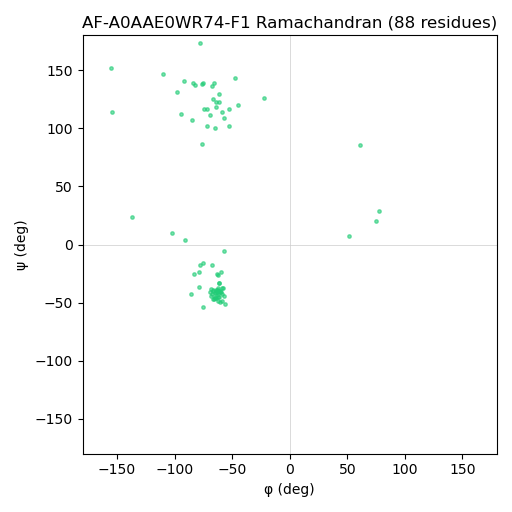1 84 ? -11.379 4.438 26.580 1.00 50.12 84 ARG A C 1
ATOM 622 O O . ARG A 1 84 ? -11.561 5.349 25.780 1.00 50.12 84 ARG A O 1
ATOM 629 N N . LYS A 1 85 ? -12.015 4.355 27.759 1.00 46.62 85 LYS A N 1
ATOM 630 C CA . LYS A 1 85 ? -12.746 5.453 28.420 1.00 46.62 85 LYS A CA 1
ATOM 631 C C . LYS A 1 85 ? -11.919 6.747 28.365 1.00 46.62 85 LYS A C 1
ATOM 633 O O . LYS A 1 85 ? -10.845 6.805 28.964 1.00 46.62 85 LYS A O 1
ATOM 638 N N . HIS A 1 86 ? -12.454 7.795 27.737 1.00 51.50 86 HIS A N 1
ATOM 639 C CA . HIS A 1 86 ? -12.068 9.166 28.063 1.00 51.50 86 HIS A CA 1
ATOM 640 C C . HIS A 1 86 ? -12.493 9.438 29.511 1.00 51.50 86 HIS A C 1
ATOM 642 O O . HIS A 1 86 ? -13.670 9.330 29.858 1.00 51.50 86 HIS A O 1
ATOM 648 N N . LYS A 1 87 ? -11.517 9.722 30.375 1.00 40.06 87 LYS A N 1
ATOM 649 C CA . LYS A 1 87 ? -11.756 10.134 31.756 1.00 40.06 87 LYS A CA 1
ATOM 650 C C . LYS A 1 87 ? -12.244 11.583 31.745 1.00 40.06 87 LYS A C 1
ATOM 652 O O . LYS A 1 87 ? -11.520 12.471 31.308 1.00 40.06 87 LYS A O 1
ATOM 657 N N . 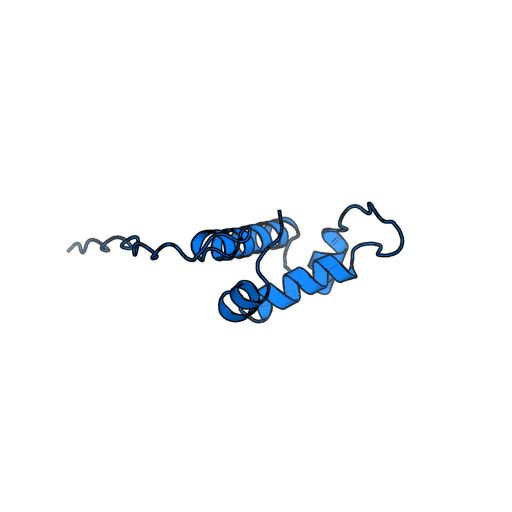ALA A 1 88 ? -13.475 11.779 32.207 1.00 43.38 88 ALA A N 1
ATOM 658 C CA . ALA A 1 88 ? -14.011 13.074 32.586 1.00 43.38 88 ALA A CA 1
ATOM 659 C C . ALA A 1 88 ? -13.282 13.602 33.833 1.00 43.38 88 ALA A C 1
ATOM 661 O O . ALA A 1 88 ? -13.065 12.861 34.793 1.00 43.38 88 ALA A O 1
ATOM 662 N N . THR A 1 89 ? -12.946 14.884 33.793 1.00 49.50 89 THR A N 1
ATOM 663 C CA . THR A 1 89 ? -12.659 15.764 34.936 1.00 49.50 89 THR A CA 1
ATOM 664 C C . THR A 1 89 ? -12.987 17.149 34.375 1.00 49.50 89 THR A C 1
ATOM 666 O O . THR A 1 89 ? -12.448 17.495 33.327 1.00 49.50 89 THR A O 1
ATOM 669 N N . GLY A 1 90 ? -14.001 17.865 34.851 1.00 42.81 90 GLY A N 1
ATOM 670 C CA . GLY A 1 90 ? -14.339 18.104 36.250 1.00 42.81 90 GLY A CA 1
ATOM 671 C C . GLY A 1 90 ? -13.964 19.549 36.508 1.00 42.81 90 GLY A C 1
ATOM 672 O O . GLY A 1 90 ? -12.745 19.807 36.443 1.00 42.81 90 GLY A O 1
#

Mean predicted aligned error: 11.23 Å

pLDDT: mean 76.36, std 19.15, range [40.06, 94.0]